Protein AF-A0A3N4SC62-F1 (afdb_monomer_lite)

Structure (mmCIF, N/CA/C/O backbone):
data_AF-A0A3N4SC62-F1
#
_entry.id   AF-A0A3N4SC62-F1
#
loop_
_atom_site.group_PDB
_atom_site.id
_atom_site.type_symbol
_atom_site.label_atom_id
_atom_site.label_alt_id
_atom_site.label_comp_id
_atom_site.label_asym_id
_atom_site.label_entity_id
_atom_site.label_seq_id
_atom_site.pdbx_PDB_ins_code
_atom_site.Cartn_x
_atom_site.Cartn_y
_atom_site.Cartn_z
_atom_site.occupancy
_atom_site.B_iso_or_equiv
_atom_site.auth_seq_id
_atom_site.auth_comp_id
_atom_site.auth_asym_id
_atom_site.auth_atom_id
_atom_site.pdbx_PDB_model_num
ATOM 1 N N . MET A 1 1 ? 54.370 -8.356 -47.826 1.00 47.81 1 MET A N 1
ATOM 2 C CA . MET A 1 1 ? 53.646 -7.435 -46.928 1.00 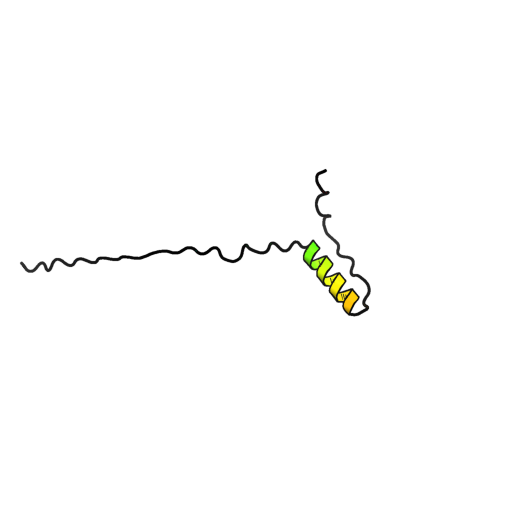47.81 1 MET A CA 1
ATOM 3 C C . MET A 1 1 ? 52.333 -8.122 -46.588 1.00 47.81 1 MET A C 1
ATOM 5 O O . MET A 1 1 ? 51.465 -8.175 -47.444 1.00 47.81 1 MET A O 1
ATOM 9 N N . ASN A 1 2 ? 52.247 -8.769 -45.422 1.00 54.69 2 ASN A N 1
ATOM 10 C CA . ASN A 1 2 ? 51.045 -9.494 -45.000 1.00 54.69 2 ASN A CA 1
ATOM 11 C C . ASN A 1 2 ? 50.151 -8.539 -44.210 1.00 54.69 2 ASN A C 1
ATOM 13 O O . ASN A 1 2 ? 50.377 -8.337 -43.021 1.00 54.69 2 ASN A O 1
ATOM 17 N N . GLY A 1 3 ? 49.169 -7.942 -44.877 1.00 59.25 3 GLY A N 1
ATOM 18 C CA . GLY A 1 3 ? 48.031 -7.307 -44.222 1.00 59.25 3 GLY A CA 1
ATOM 19 C C . GLY A 1 3 ? 46.820 -8.194 -44.449 1.00 59.25 3 GLY A C 1
ATOM 20 O O . GLY A 1 3 ? 46.231 -8.162 -45.522 1.00 59.25 3 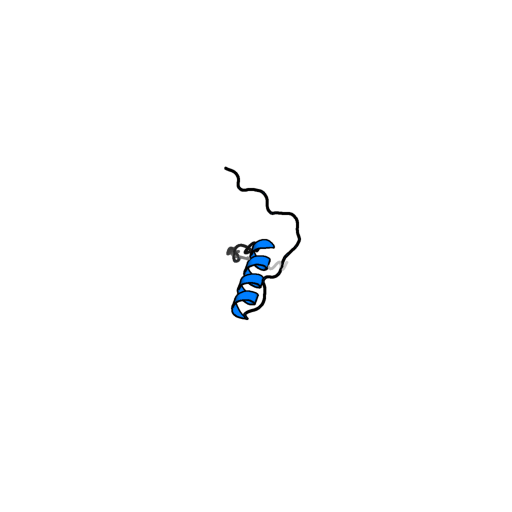GLY A O 1
ATOM 21 N N . SER A 1 4 ? 46.493 -9.056 -43.489 1.00 63.47 4 SER A N 1
ATOM 22 C CA . SER A 1 4 ? 45.174 -9.681 -43.461 1.00 63.47 4 SER A CA 1
ATOM 23 C C . SER A 1 4 ? 44.184 -8.609 -43.024 1.00 63.47 4 SER A C 1
ATOM 25 O O . SER A 1 4 ? 44.131 -8.279 -41.837 1.00 63.47 4 SER A O 1
ATOM 27 N N . ASP A 1 5 ? 43.450 -8.043 -43.979 1.00 70.69 5 ASP A N 1
ATOM 28 C CA . ASP A 1 5 ? 42.338 -7.143 -43.691 1.00 70.69 5 ASP A CA 1
ATOM 29 C C . ASP A 1 5 ? 41.317 -7.879 -42.816 1.00 70.69 5 ASP A C 1
ATOM 31 O O . ASP A 1 5 ? 40.703 -8.866 -43.227 1.00 70.69 5 ASP A O 1
ATOM 35 N N . ALA A 1 6 ? 41.179 -7.426 -41.572 1.00 69.19 6 ALA A N 1
ATOM 36 C CA . ALA A 1 6 ? 40.236 -7.977 -40.615 1.00 69.19 6 ALA A CA 1
ATOM 37 C C . ALA A 1 6 ? 39.014 -7.061 -40.538 1.00 69.19 6 ALA A C 1
ATOM 39 O O . ALA A 1 6 ? 39.121 -5.901 -40.139 1.00 69.19 6 ALA A O 1
ATOM 40 N N . PHE A 1 7 ? 37.845 -7.594 -40.890 1.00 75.38 7 PHE A N 1
ATOM 41 C CA . PHE A 1 7 ? 36.574 -6.882 -40.789 1.00 75.38 7 PHE A CA 1
ATOM 42 C C . PHE A 1 7 ? 35.730 -7.477 -39.666 1.00 75.38 7 PHE A C 1
ATOM 44 O O . PHE A 1 7 ? 35.531 -8.689 -39.595 1.00 75.38 7 PHE A O 1
ATOM 51 N N . VAL A 1 8 ? 35.207 -6.609 -38.801 1.00 73.50 8 VAL A N 1
ATOM 52 C CA . VAL A 1 8 ? 34.279 -6.981 -37.731 1.00 73.50 8 VAL A CA 1
ATOM 53 C C . VAL A 1 8 ? 32.932 -6.337 -38.030 1.00 73.50 8 VAL A C 1
ATOM 55 O O . VAL A 1 8 ? 32.825 -5.115 -38.107 1.00 73.50 8 VAL A O 1
ATOM 58 N N . ALA A 1 9 ? 31.902 -7.165 -38.195 1.00 71.88 9 ALA A N 1
ATOM 59 C CA . ALA A 1 9 ? 30.526 -6.719 -38.364 1.00 71.88 9 ALA A CA 1
ATOM 60 C C . ALA A 1 9 ? 29.726 -7.061 -37.104 1.00 71.88 9 ALA A C 1
ATOM 62 O O . ALA A 1 9 ? 29.569 -8.232 -36.759 1.00 71.88 9 ALA A O 1
ATOM 63 N N . VAL A 1 10 ? 29.210 -6.037 -36.425 1.00 73.25 10 VAL A N 1
ATOM 64 C CA . VAL A 1 10 ? 28.345 -6.193 -35.250 1.00 73.25 10 VAL A CA 1
ATOM 65 C C . VAL A 1 10 ? 26.945 -5.730 -35.621 1.00 73.25 10 VAL A C 1
ATOM 67 O O . VAL A 1 10 ? 26.752 -4.596 -36.055 1.00 73.25 10 VAL A O 1
ATOM 70 N N . LYS A 1 11 ? 25.960 -6.608 -35.436 1.00 78.75 11 LYS A N 1
ATOM 71 C CA . LYS A 1 11 ? 24.544 -6.289 -35.613 1.00 78.75 11 LYS A CA 1
ATOM 72 C C . LYS A 1 11 ? 23.825 -6.607 -34.313 1.00 78.75 11 LYS A C 1
ATOM 74 O O . LYS A 1 11 ? 23.848 -7.749 -33.868 1.00 78.75 11 LYS A O 1
ATOM 79 N N . PHE A 1 12 ? 23.194 -5.607 -33.714 1.00 76.31 12 PHE A N 1
ATOM 80 C CA . PHE A 1 12 ? 22.356 -5.791 -32.537 1.00 76.31 12 PHE A CA 1
ATOM 81 C C . PHE A 1 12 ? 21.007 -5.113 -32.751 1.00 76.31 12 PHE A C 1
ATOM 83 O O . PHE A 1 12 ? 20.870 -4.193 -33.557 1.00 76.31 12 PHE A O 1
ATOM 90 N N . MET A 1 13 ? 20.009 -5.611 -32.033 1.00 70.25 13 MET A N 1
ATOM 91 C CA . MET A 1 13 ? 18.672 -5.049 -31.987 1.00 70.25 13 MET A CA 1
ATOM 92 C C . MET A 1 13 ? 18.362 -4.763 -30.525 1.00 70.25 13 MET A C 1
ATOM 94 O O . MET A 1 13 ? 18.498 -5.645 -29.681 1.00 70.25 13 MET A O 1
ATOM 98 N N . VAL A 1 14 ? 17.987 -3.522 -30.235 1.00 76.12 14 VAL A N 1
ATOM 99 C CA . VAL A 1 14 ? 17.532 -3.114 -28.908 1.00 76.12 14 VAL A CA 1
ATOM 100 C C . VAL A 1 14 ? 16.014 -3.107 -28.938 1.00 76.12 14 VAL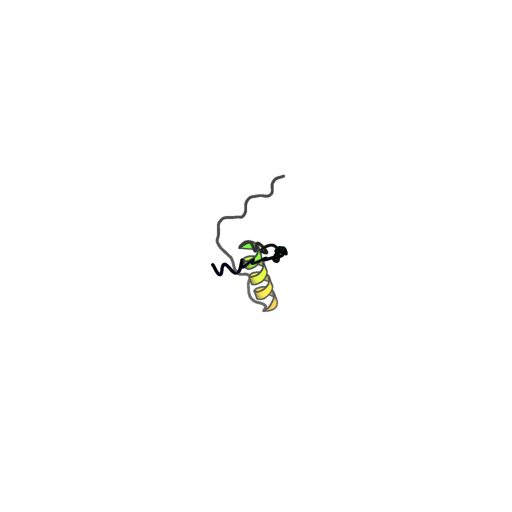 A C 1
ATOM 102 O O . VAL A 1 14 ? 15.416 -2.454 -29.792 1.00 76.12 14 VAL A O 1
ATOM 105 N N . HIS A 1 15 ? 15.405 -3.843 -28.016 1.00 69.25 15 HIS A N 1
ATOM 106 C CA . HIS A 1 15 ? 13.973 -3.797 -27.772 1.00 69.25 15 HIS A CA 1
ATOM 107 C C . HIS A 1 15 ? 13.732 -3.129 -26.421 1.00 69.25 15 HIS A C 1
ATOM 109 O O . HIS A 1 15 ? 14.381 -3.473 -25.435 1.00 69.25 15 HIS A O 1
ATOM 115 N N . THR A 1 16 ? 12.816 -2.167 -26.386 1.00 67.06 16 THR A N 1
ATOM 116 C CA . THR A 1 16 ? 12.350 -1.540 -25.151 1.00 67.06 16 THR A CA 1
ATOM 117 C C . THR A 1 16 ? 10.917 -1.978 -24.918 1.00 67.06 16 THR A C 1
ATOM 119 O O . THR A 1 16 ? 10.019 -1.553 -25.645 1.00 67.06 16 THR A O 1
ATOM 122 N N . GLU A 1 17 ? 10.704 -2.811 -23.911 1.00 72.12 17 GLU A N 1
ATOM 123 C CA . GLU A 1 17 ? 9.373 -3.041 -23.364 1.00 72.12 17 GLU A CA 1
ATOM 124 C C . GLU A 1 17 ? 9.134 -2.054 -22.219 1.00 72.12 17 GLU A C 1
ATOM 126 O O . GLU A 1 17 ? 10.030 -1.774 -21.417 1.00 72.12 17 GLU A O 1
ATOM 131 N N . GLY A 1 18 ? 7.938 -1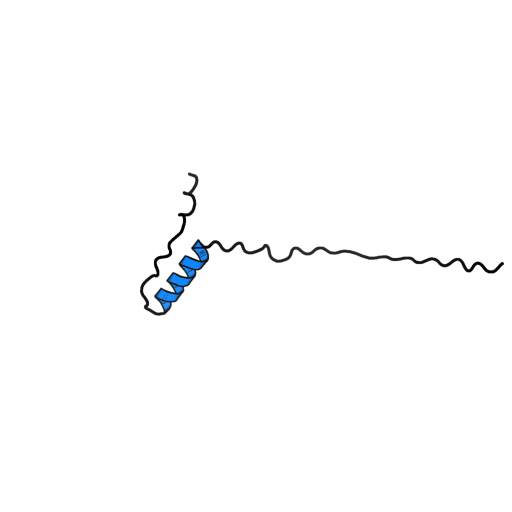.468 -22.168 1.00 61.47 18 GLY A N 1
ATOM 132 C CA . GLY A 1 18 ? 7.542 -0.669 -21.018 1.00 61.47 18 GLY A CA 1
ATOM 133 C C . GLY A 1 18 ? 7.460 -1.588 -19.806 1.00 61.47 18 GLY A C 1
ATOM 134 O O . GLY A 1 18 ? 6.608 -2.472 -19.771 1.00 61.47 18 GLY A O 1
ATOM 135 N N . GLY A 1 19 ? 8.333 -1.387 -18.816 1.00 66.19 19 GLY A N 1
ATOM 136 C CA . GLY A 1 19 ? 8.127 -1.974 -17.492 1.00 66.19 19 GLY A CA 1
ATOM 137 C C . GLY A 1 19 ? 6.753 -1.559 -16.950 1.00 66.19 19 GLY A C 1
ATOM 138 O O . GLY A 1 19 ? 6.222 -0.538 -17.405 1.00 66.19 19 GLY A O 1
ATOM 139 N N . PRO A 1 20 ? 6.154 -2.320 -16.010 1.00 63.94 20 PRO A N 1
ATOM 140 C CA . PRO A 1 20 ? 4.861 -1.958 -15.443 1.00 63.94 20 PRO A CA 1
ATOM 141 C C . PRO A 1 20 ? 4.929 -0.494 -15.025 1.00 63.94 20 PRO A C 1
ATOM 143 O O . PRO A 1 20 ? 5.857 -0.102 -14.312 1.00 63.94 20 PRO A O 1
ATOM 146 N N . SER A 1 21 ? 4.001 0.317 -15.545 1.00 63.62 21 SER A N 1
ATOM 147 C CA . SER A 1 21 ? 3.854 1.718 -15.154 1.00 63.62 21 SER A CA 1
ATOM 148 C C . SER A 1 21 ? 3.974 1.758 -13.645 1.00 63.62 21 SER A C 1
ATOM 150 O O . SER A 1 21 ? 3.216 1.047 -12.987 1.00 63.62 21 SER A O 1
ATOM 152 N N . ALA A 1 22 ? 4.976 2.477 -13.126 1.00 63.06 22 ALA A N 1
ATOM 153 C CA . ALA A 1 22 ? 5.225 2.536 -11.696 1.00 63.06 22 ALA A CA 1
ATOM 154 C C . ALA A 1 22 ? 3.888 2.850 -11.027 1.00 63.06 22 ALA A C 1
ATOM 156 O O . ALA A 1 22 ? 3.357 3.945 -11.222 1.00 63.06 22 ALA A O 1
ATOM 157 N N . SER A 1 23 ? 3.294 1.861 -10.352 1.00 65.12 23 SER A N 1
ATOM 158 C CA . SER A 1 23 ? 2.019 2.055 -9.680 1.00 65.12 23 SER A CA 1
ATOM 159 C C . SER A 1 23 ? 2.292 3.085 -8.609 1.00 65.12 23 SER A C 1
ATOM 161 O O . SER A 1 23 ? 2.954 2.803 -7.609 1.00 65.12 23 SER A O 1
ATOM 163 N N . ARG A 1 24 ? 1.880 4.320 -8.878 1.00 72.06 24 ARG A N 1
ATOM 164 C CA . ARG A 1 24 ? 2.023 5.410 -7.936 1.00 72.06 24 ARG A CA 1
ATOM 165 C C . ARG A 1 24 ? 1.001 5.153 -6.842 1.00 72.06 24 ARG A C 1
ATOM 167 O O . ARG A 1 24 ? -0.186 5.354 -7.057 1.00 72.06 24 ARG A O 1
ATOM 174 N N . ILE A 1 25 ? 1.482 4.628 -5.724 1.00 78.56 25 ILE A N 1
ATOM 175 C CA . ILE A 1 25 ? 0.686 4.425 -4.519 1.00 78.56 25 ILE A CA 1
ATOM 176 C C . ILE A 1 25 ? 0.769 5.725 -3.728 1.00 78.56 25 ILE A C 1
ATOM 178 O O . ILE A 1 25 ? 1.859 6.130 -3.314 1.00 78.56 25 ILE A O 1
ATOM 182 N N . GLU A 1 26 ? -0.363 6.392 -3.543 1.00 84.56 26 GLU A N 1
ATOM 183 C CA . GLU A 1 26 ? -0.429 7.583 -2.711 1.00 84.56 26 GLU A CA 1
ATOM 184 C C . GLU A 1 26 ? -0.439 7.190 -1.225 1.00 84.56 26 GLU A C 1
ATOM 186 O O . GLU A 1 26 ? -0.964 6.137 -0.851 1.00 84.56 26 GLU A O 1
ATOM 191 N N . PRO A 1 27 ? 0.089 8.037 -0.323 1.00 85.19 27 PRO A N 1
ATOM 192 C CA . PRO A 1 27 ? 0.017 7.787 1.118 1.00 85.19 27 PRO A CA 1
ATOM 193 C C . PRO A 1 27 ? -1.412 7.541 1.626 1.00 85.19 27 PRO A C 1
ATOM 195 O O . PRO A 1 27 ? -1.610 6.786 2.578 1.00 85.19 27 PRO A O 1
ATOM 198 N N . LEU A 1 28 ? -2.408 8.155 0.977 1.00 85.81 28 LEU A N 1
ATOM 199 C CA . LEU A 1 28 ? -3.820 7.950 1.290 1.00 85.81 28 LEU A CA 1
ATOM 200 C C . LEU A 1 28 ? -4.277 6.517 0.991 1.00 85.81 28 LEU A C 1
ATOM 202 O O . LEU A 1 28 ? -4.995 5.945 1.808 1.00 85.81 28 LEU A O 1
ATOM 206 N N . ASP A 1 29 ? -3.820 5.927 -0.115 1.00 86.19 29 ASP A N 1
ATOM 207 C CA . ASP A 1 29 ? -4.169 4.553 -0.493 1.00 86.19 29 ASP A CA 1
ATOM 208 C C . ASP A 1 29 ? -3.675 3.568 0.573 1.00 86.19 29 ASP A C 1
ATOM 210 O O . ASP A 1 29 ? -4.388 2.656 0.986 1.00 86.19 29 ASP A O 1
ATOM 214 N N . VAL A 1 30 ? -2.465 3.798 1.094 1.00 89.38 30 VAL A N 1
ATOM 215 C CA . VAL A 1 30 ? -1.898 2.997 2.188 1.00 89.38 30 VAL A CA 1
ATOM 216 C C . VAL A 1 30 ? -2.705 3.178 3.475 1.00 89.38 30 VAL A C 1
ATOM 218 O O . VAL A 1 30 ? -3.020 2.195 4.145 1.00 89.38 30 VAL A O 1
ATOM 221 N N . ALA A 1 31 ? -3.061 4.417 3.823 1.00 90.25 31 ALA A N 1
ATOM 222 C CA . ALA A 1 31 ? -3.854 4.713 5.016 1.00 90.25 31 ALA A CA 1
ATOM 223 C C . ALA A 1 31 ? -5.239 4.043 4.973 1.00 90.25 31 ALA A C 1
ATOM 225 O O . ALA A 1 31 ? -5.703 3.505 5.980 1.00 90.25 31 ALA A O 1
ATOM 226 N N . GLN A 1 32 ? -5.883 4.040 3.805 1.00 90.69 32 GLN A N 1
ATOM 227 C CA . GLN A 1 32 ? -7.158 3.359 3.587 1.00 90.69 32 GLN A CA 1
ATOM 228 C C . GLN A 1 32 ? -7.004 1.843 3.724 1.00 90.69 32 GLN A C 1
ATOM 230 O O . GLN A 1 32 ? -7.711 1.230 4.520 1.00 90.69 32 GLN A O 1
ATOM 235 N N . LEU A 1 33 ? -6.012 1.255 3.055 1.00 93.88 33 LEU A N 1
ATOM 236 C CA . LEU A 1 33 ? -5.782 -0.191 3.069 1.00 93.88 33 LEU A CA 1
ATOM 237 C C . LEU A 1 33 ? -5.471 -0.716 4.483 1.00 93.88 33 LEU A C 1
ATOM 239 O O . LEU A 1 33 ? -5.931 -1.789 4.876 1.00 93.88 33 LEU A O 1
ATOM 243 N N . LEU A 1 34 ? -4.742 0.061 5.288 1.00 94.31 34 LEU A N 1
ATOM 244 C CA . LEU A 1 34 ? -4.487 -0.264 6.694 1.00 94.31 34 LEU A CA 1
ATOM 245 C C . LEU A 1 34 ? -5.754 -0.205 7.556 1.00 94.31 34 LEU A C 1
ATOM 247 O O . LEU A 1 34 ? -5.920 -1.038 8.448 1.00 94.31 34 LEU A O 1
ATOM 251 N N . ASN A 1 35 ? -6.651 0.745 7.290 1.00 95.25 35 ASN A N 1
ATOM 252 C CA . ASN A 1 35 ? -7.933 0.829 7.985 1.00 95.25 35 ASN A CA 1
ATOM 253 C C . ASN A 1 35 ? -8.876 -0.314 7.600 1.00 95.25 35 ASN A C 1
ATOM 255 O O . ASN A 1 35 ? -9.494 -0.905 8.486 1.00 95.25 35 ASN A O 1
ATOM 259 N N . ASP A 1 36 ? -8.918 -0.694 6.325 1.00 95.69 36 ASP A N 1
ATOM 260 C CA . ASP A 1 36 ? -9.677 -1.861 5.866 1.00 95.69 36 ASP A CA 1
ATOM 261 C C . ASP A 1 36 ? -9.157 -3.147 6.522 1.00 95.69 36 ASP A C 1
ATOM 263 O O . ASP A 1 36 ? -9.927 -3.994 6.987 1.00 95.69 36 ASP A O 1
ATOM 267 N N . PHE A 1 37 ? -7.832 -3.272 6.646 1.00 96.12 37 PHE A N 1
ATOM 268 C CA . PHE A 1 37 ? -7.218 -4.377 7.371 1.00 96.12 37 PHE A CA 1
ATOM 269 C C . PHE A 1 37 ? -7.590 -4.368 8.860 1.00 96.12 37 PHE A C 1
ATOM 271 O O . PHE A 1 37 ? -7.972 -5.413 9.393 1.00 96.12 37 PHE A O 1
ATOM 278 N N . ALA A 1 38 ? -7.531 -3.215 9.531 1.00 95.25 38 ALA A N 1
ATOM 279 C CA . ALA A 1 38 ? -7.939 -3.083 10.930 1.00 95.25 38 ALA A CA 1
ATOM 280 C C . ALA A 1 38 ? -9.408 -3.500 11.127 1.00 95.25 38 ALA A C 1
ATOM 282 O O . ALA A 1 38 ? -9.705 -4.311 12.008 1.00 95.25 38 ALA A O 1
ATOM 283 N N . ALA A 1 39 ? -10.303 -3.052 10.244 1.00 95.69 39 ALA A N 1
ATOM 284 C CA . ALA A 1 39 ? -11.712 -3.433 10.256 1.00 95.69 39 ALA A CA 1
ATOM 285 C C . ALA A 1 39 ? -11.903 -4.949 10.084 1.00 95.69 39 ALA A C 1
ATOM 287 O O . ALA A 1 39 ? -12.672 -5.558 10.828 1.00 95.69 39 ALA A O 1
ATOM 288 N N . SER A 1 40 ? -11.143 -5.591 9.186 1.00 96.62 40 SER A N 1
ATOM 289 C CA . SER A 1 40 ? -11.192 -7.052 8.987 1.00 96.62 40 SER A CA 1
ATOM 290 C C . SER A 1 40 ? -10.812 -7.860 10.236 1.00 96.62 40 SER A C 1
ATOM 292 O O . SER A 1 40 ? -11.189 -9.024 10.375 1.00 96.62 40 SER A O 1
ATOM 294 N N . ARG A 1 41 ? -10.066 -7.244 11.161 1.00 95.88 41 ARG A N 1
ATOM 295 C CA . ARG A 1 41 ? -9.650 -7.830 12.441 1.00 95.88 41 ARG A CA 1
ATOM 296 C C . ARG A 1 41 ? -10.539 -7.415 13.615 1.00 95.88 41 ARG A C 1
ATOM 298 O O . ARG A 1 41 ? -10.290 -7.861 14.733 1.00 95.88 41 ARG A O 1
ATOM 305 N N . GLY A 1 42 ? -11.558 -6.586 13.380 1.00 96.19 42 GLY A N 1
ATOM 306 C CA . GLY A 1 42 ? -12.406 -6.014 14.428 1.00 96.19 42 GLY A CA 1
ATOM 307 C C . GLY A 1 42 ? -11.700 -4.953 15.279 1.00 96.19 42 GLY A C 1
ATOM 308 O O . GLY A 1 42 ? -12.118 -4.696 16.405 1.00 96.19 42 GLY A O 1
ATOM 309 N N . TRP A 1 43 ? -10.610 -4.369 14.780 1.00 96.62 43 TRP A N 1
ATOM 310 C CA . TRP A 1 43 ? -9.896 -3.285 15.450 1.00 96.62 43 TRP A CA 1
ATOM 311 C C . TRP A 1 43 ? -10.507 -1.929 15.095 1.00 96.62 43 TRP A C 1
ATOM 313 O O . TRP A 1 43 ? -11.116 -1.756 14.040 1.00 96.62 43 TRP A O 1
ATOM 323 N N . SER A 1 44 ? -10.323 -0.951 15.981 1.00 94.19 44 SER A N 1
ATOM 324 C CA . SER A 1 44 ? -10.710 0.435 15.714 1.00 94.19 44 SER A CA 1
ATOM 325 C C . SER A 1 44 ? -9.896 1.027 14.561 1.00 94.19 44 SER A C 1
ATOM 327 O O . SER A 1 44 ? -8.728 0.682 14.373 1.00 94.19 44 SER A O 1
ATOM 329 N N . ALA A 1 45 ? -10.503 1.963 13.828 1.00 90.81 45 ALA A N 1
ATOM 330 C CA . ALA A 1 45 ? -9.822 2.702 12.772 1.00 90.81 45 ALA A CA 1
ATOM 331 C C . ALA A 1 45 ? -8.635 3.510 13.323 1.00 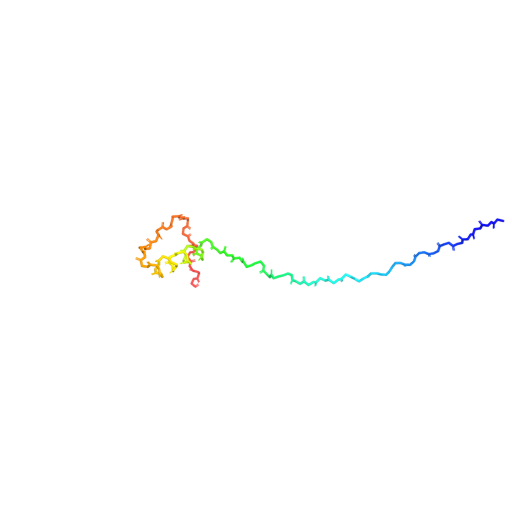90.81 45 ALA A C 1
ATOM 333 O O . ALA A 1 45 ? -8.690 4.085 14.413 1.00 90.81 45 ALA A O 1
ATOM 334 N N . ILE A 1 46 ? -7.568 3.561 12.536 1.00 89.81 46 ILE A N 1
ATOM 335 C CA . ILE A 1 46 ? -6.342 4.300 12.797 1.00 89.81 46 ILE A CA 1
ATOM 336 C C . ILE A 1 46 ? -6.475 5.687 12.165 1.00 89.81 46 ILE A C 1
ATOM 338 O O . ILE A 1 46 ? -6.719 5.835 10.963 1.00 89.81 46 ILE A O 1
ATOM 342 N N . THR A 1 47 ? -6.280 6.720 12.982 1.00 88.88 47 THR A N 1
ATOM 343 C CA . THR A 1 47 ? -6.184 8.102 12.507 1.00 88.88 47 THR A CA 1
ATOM 344 C C . THR A 1 47 ? -4.769 8.363 12.008 1.00 88.88 47 THR A C 1
ATOM 346 O O . THR A 1 47 ? -3.816 8.352 12.787 1.00 88.88 47 THR A O 1
ATOM 349 N N . PHE A 1 48 ? -4.633 8.625 10.711 1.00 84.94 48 PHE A N 1
ATOM 350 C CA . PHE A 1 48 ? -3.372 9.033 10.100 1.00 84.94 48 PHE A CA 1
ATOM 351 C C . PHE A 1 48 ? -3.306 10.560 10.020 1.00 84.94 48 PHE A C 1
ATOM 353 O O . PHE A 1 48 ? -4.263 11.207 9.595 1.00 84.94 48 PHE A O 1
ATOM 360 N N . TYR A 1 49 ? -2.174 11.139 10.422 1.00 82.69 49 TYR A N 1
ATOM 361 C CA . TYR A 1 49 ? -1.925 12.579 10.351 1.00 82.69 49 TYR A CA 1
ATOM 362 C C . TYR A 1 49 ? -0.996 12.897 9.175 1.00 82.69 49 TYR A C 1
ATOM 364 O O . TYR A 1 49 ? 0.020 12.232 8.983 1.00 82.69 49 TYR A O 1
ATOM 372 N N . GLY A 1 50 ? -1.334 13.930 8.403 1.00 73.62 50 GLY A N 1
ATOM 373 C CA . GLY A 1 50 ? -0.566 14.401 7.251 1.00 73.62 50 GLY A CA 1
ATOM 374 C C . GLY A 1 50 ? -1.195 15.651 6.635 1.00 73.62 50 GLY A C 1
ATOM 375 O O . GLY A 1 50 ? -2.252 16.103 7.081 1.00 73.62 50 GLY A O 1
ATOM 376 N N . THR A 1 51 ? -0.552 16.225 5.618 1.00 69.12 51 THR A N 1
ATOM 377 C CA . THR A 1 51 ? -1.158 17.307 4.828 1.00 69.12 51 THR A CA 1
ATOM 378 C C . THR A 1 51 ? -2.369 16.745 4.072 1.00 69.12 51 THR A C 1
ATOM 380 O O . THR A 1 51 ? -2.205 15.739 3.378 1.00 69.12 51 THR A O 1
ATOM 383 N N . PRO A 1 52 ? -3.571 17.342 4.190 1.00 61.59 52 PRO A N 1
ATOM 384 C CA . PRO A 1 52 ? -4.733 16.904 3.424 1.00 61.59 52 PRO A CA 1
ATOM 385 C C . PRO A 1 52 ? -4.414 16.900 1.927 1.00 61.59 52 PRO A C 1
ATOM 387 O O . PRO A 1 52 ? -3.761 17.823 1.433 1.00 61.59 52 PRO A O 1
ATOM 390 N N . GLY A 1 53 ? -4.876 15.871 1.210 1.00 65.38 53 GLY A N 1
ATOM 391 C CA . GLY A 1 53 ? -4.802 15.860 -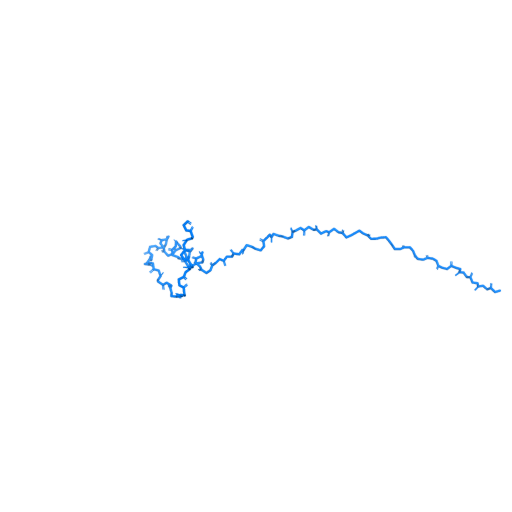0.250 1.00 65.38 53 GLY A CA 1
ATOM 392 C C . GLY A 1 53 ? -5.497 17.101 -0.836 1.00 65.38 53 GLY A C 1
ATOM 393 O O . GLY A 1 53 ? -6.429 17.622 -0.214 1.00 65.38 53 GLY A O 1
ATOM 394 N N . PRO A 1 54 ? -5.047 17.615 -1.994 1.00 64.75 54 PRO A N 1
ATOM 395 C CA . PRO A 1 54 ? -5.671 18.777 -2.619 1.00 64.75 54 PRO A CA 1
ATOM 396 C C . PRO A 1 54 ? -7.165 18.526 -2.865 1.00 64.75 54 PRO A C 1
ATOM 398 O O . PRO A 1 54 ? -7.564 17.419 -3.230 1.00 64.75 54 PRO A O 1
ATOM 401 N N . ALA A 1 55 ? -7.992 19.554 -2.647 1.00 71.50 55 ALA A N 1
ATOM 402 C CA . ALA A 1 55 ? -9.428 19.467 -2.898 1.00 71.50 55 ALA A CA 1
ATOM 403 C C . ALA A 1 55 ? -9.699 19.125 -4.379 1.00 71.50 55 ALA A C 1
ATOM 405 O O . ALA A 1 55 ? -8.951 19.592 -5.246 1.00 71.50 55 ALA A O 1
ATOM 406 N N . PRO A 1 56 ? -10.748 18.337 -4.688 1.00 69.50 56 PRO A N 1
ATOM 407 C CA . PRO A 1 56 ? -11.134 18.057 -6.067 1.00 69.50 56 PRO A CA 1
ATOM 408 C C . PRO A 1 56 ? -11.356 19.361 -6.837 1.00 69.50 56 PRO A C 1
ATOM 410 O O . PRO A 1 56 ? -11.970 20.287 -6.311 1.00 69.50 56 PRO A O 1
ATOM 413 N N . LEU A 1 57 ? -10.861 19.433 -8.073 1.00 63.38 57 LEU A N 1
ATOM 414 C CA . LEU A 1 57 ? -11.189 20.536 -8.973 1.00 63.38 57 LEU A CA 1
ATOM 415 C C . LEU A 1 57 ? -12.593 20.295 -9.534 1.00 63.38 57 LEU A C 1
ATOM 417 O O . LEU A 1 57 ? -12.834 19.261 -10.159 1.00 63.38 57 LEU A O 1
ATOM 421 N N . ASN A 1 58 ? -13.498 21.227 -9.243 1.00 71.56 58 ASN A N 1
ATOM 422 C CA . ASN A 1 58 ? -14.883 21.248 -9.717 1.00 71.56 58 ASN A CA 1
ATOM 423 C C . ASN A 1 58 ? -14.966 21.418 -11.237 1.00 71.56 58 ASN A C 1
ATOM 425 O O . ASN A 1 58 ? -14.181 22.232 -11.777 1.00 71.56 58 ASN A O 1
#

Radius of gyration: 28.3 Å; chains: 1; bounding box: 68×31×63 Å

Sequence (58 aa):
MNGSDAFVAVKFMVHTEGGPSASRIEPLDVAQLLNDFAASRGWSAITFYGTPGPAPLN

Secondary structure (DSSP, 8-state):
--------------------------HHHHHHHHHHHHHHTTPPPP---SPPPPPPP-

Foldseek 3Di:
DDDPDDDDDDDDDDDDDDDPPPPPQDPVNVLVVVQVVCVVVVHDRDDDDDDDDDDDDD

pLDDT: mean 77.73, std 12.91, range [47.81, 96.62]